Protein AF-A0A495R0J2-F1 (afdb_monomer_lite)

Organism: NCBI:txid182779

Sequence (85 aa):
MVKTKMSETASGDVPRPRDPPLPEEVLGRMAENEPYVVADLVAEFEDEYGPARGTVRNRLEYLVDEGEVARKKHENGTVTYRRTE

Radius of gyration: 20.03 Å; chains: 1; bounding box: 64×51×32 Å

Structure (mmCIF, N/CA/C/O backbone):
data_AF-A0A495R0J2-F1
#
_entry.id   AF-A0A495R0J2-F1
#
loop_
_atom_site.group_PDB
_atom_site.id
_atom_site.type_symbol
_atom_site.label_atom_id
_atom_site.label_alt_id
_atom_site.label_comp_id
_atom_site.label_asym_id
_atom_site.label_entity_id
_atom_site.label_seq_id
_atom_site.pdbx_PDB_ins_code
_atom_site.Cartn_x
_atom_site.Cartn_y
_atom_site.Cartn_z
_atom_site.occupancy
_atom_site.B_iso_or_equiv
_atom_site.auth_seq_id
_atom_site.auth_comp_id
_atom_site.auth_asym_id
_atom_site.auth_atom_id
_atom_site.pdbx_PDB_model_num
ATOM 1 N N . MET A 1 1 ? 47.371 -38.592 -20.178 1.00 40.62 1 MET A N 1
ATOM 2 C CA . MET A 1 1 ? 46.189 -38.723 -19.296 1.00 40.62 1 MET A CA 1
ATOM 3 C C . MET A 1 1 ? 46.322 -37.680 -18.197 1.00 40.62 1 MET A C 1
ATOM 5 O O . MET A 1 1 ? 47.361 -37.678 -17.570 1.00 40.62 1 MET A O 1
ATOM 9 N N . VAL A 1 2 ? 45.429 -36.734 -17.928 1.00 46.00 2 VAL A N 1
ATOM 10 C CA . VAL A 1 2 ? 44.254 -36.175 -18.609 1.00 46.00 2 VAL A CA 1
ATOM 11 C C . VAL A 1 2 ? 44.309 -34.681 -18.245 1.00 46.00 2 VAL A C 1
ATOM 13 O O . VAL A 1 2 ? 44.465 -34.348 -17.075 1.00 46.00 2 VAL A O 1
ATOM 16 N N . LYS A 1 3 ? 44.262 -33.784 -19.238 1.00 45.19 3 LYS A N 1
ATOM 17 C CA . LYS A 1 3 ? 44.136 -32.337 -19.011 1.00 45.19 3 LYS A CA 1
ATOM 18 C C . LYS A 1 3 ? 42.698 -32.067 -18.569 1.00 45.19 3 LYS A C 1
ATOM 20 O O . LYS A 1 3 ? 41.791 -32.202 -19.388 1.00 45.19 3 LYS A O 1
ATOM 25 N N . THR A 1 4 ? 42.479 -31.714 -17.308 1.00 51.28 4 THR A N 1
ATOM 26 C CA . THR A 1 4 ? 41.155 -31.295 -16.836 1.00 51.28 4 THR A CA 1
ATOM 27 C C . THR A 1 4 ? 40.883 -29.894 -17.375 1.00 51.28 4 THR A C 1
ATOM 29 O O . THR A 1 4 ? 41.480 -28.918 -16.927 1.00 51.28 4 THR A O 1
ATOM 32 N N . LYS A 1 5 ? 40.036 -29.811 -18.406 1.00 49.94 5 LYS A N 1
ATOM 33 C CA . LYS A 1 5 ? 39.475 -28.557 -18.910 1.00 49.94 5 LYS A CA 1
ATOM 34 C C . LYS A 1 5 ? 38.684 -27.900 -17.777 1.00 49.94 5 LYS A C 1
ATOM 36 O O . LYS A 1 5 ? 37.688 -28.461 -17.331 1.00 49.94 5 LYS A O 1
ATOM 41 N N . MET A 1 6 ? 39.122 -26.721 -17.343 1.00 51.38 6 MET A N 1
ATOM 42 C CA . MET A 1 6 ? 38.226 -25.743 -16.735 1.00 51.38 6 MET A CA 1
ATOM 43 C C . MET A 1 6 ? 37.222 -25.376 -17.828 1.00 51.38 6 MET A C 1
ATOM 45 O O . MET A 1 6 ? 37.590 -24.776 -18.836 1.00 51.38 6 MET A O 1
ATOM 49 N N . SER A 1 7 ? 35.986 -25.846 -17.696 1.00 46.84 7 SER A N 1
ATOM 50 C CA . SER A 1 7 ? 34.890 -25.371 -18.531 1.00 46.84 7 SER A CA 1
ATOM 51 C C . SER A 1 7 ? 34.583 -23.944 -18.091 1.00 46.84 7 SER A C 1
ATOM 53 O O . SER A 1 7 ? 33.887 -23.737 -17.102 1.00 46.84 7 SER A O 1
ATOM 55 N N . GLU A 1 8 ? 35.134 -22.967 -18.807 1.00 49.66 8 GLU A N 1
ATOM 56 C CA . GLU A 1 8 ? 34.579 -21.617 -18.861 1.00 49.66 8 GLU A CA 1
ATOM 57 C C . GLU A 1 8 ? 33.149 -21.729 -19.398 1.00 49.66 8 GLU A C 1
ATOM 59 O O . GLU A 1 8 ? 32.906 -21.764 -20.604 1.00 49.66 8 GLU A O 1
ATOM 64 N N . THR A 1 9 ? 32.174 -21.840 -18.501 1.00 51.62 9 THR A N 1
ATOM 65 C CA . THR A 1 9 ? 30.807 -21.461 -18.835 1.00 51.62 9 THR A CA 1
ATOM 66 C C . THR A 1 9 ? 30.783 -19.944 -18.866 1.00 51.62 9 THR A C 1
ATOM 68 O O . THR A 1 9 ? 30.678 -19.293 -17.827 1.00 51.62 9 THR A O 1
ATOM 71 N N . ALA A 1 10 ? 30.913 -19.391 -20.070 1.00 50.56 10 ALA A N 1
ATOM 72 C CA . ALA A 1 10 ? 30.404 -18.070 -20.383 1.00 50.56 10 ALA A CA 1
ATOM 73 C C . ALA A 1 10 ? 28.912 -18.059 -20.016 1.00 50.56 10 ALA A C 1
ATOM 75 O O . ALA A 1 10 ? 28.069 -18.543 -20.772 1.00 50.56 10 ALA A O 1
ATOM 76 N N . SER A 1 11 ? 28.592 -17.596 -18.807 1.00 51.50 11 SER A N 1
ATOM 77 C CA . SER A 1 11 ? 27.217 -17.312 -18.416 1.00 51.50 11 SER A CA 1
ATOM 78 C C . SER A 1 11 ? 26.783 -16.120 -19.248 1.00 51.50 11 SER A C 1
ATOM 80 O O . SER A 1 11 ? 27.210 -14.997 -18.994 1.00 51.50 11 SER A O 1
ATOM 82 N N . GLY A 1 12 ? 26.027 -16.411 -20.305 1.00 47.03 12 GLY A N 1
ATOM 83 C CA . GLY A 1 12 ? 25.466 -15.417 -21.201 1.00 47.03 12 GLY A CA 1
ATOM 84 C C . GLY A 1 12 ? 24.791 -14.293 -20.424 1.00 47.03 12 GLY A C 1
ATOM 85 O O . GLY A 1 12 ? 24.209 -14.515 -19.361 1.00 47.03 12 GLY A O 1
ATOM 86 N N . ASP A 1 13 ? 24.907 -13.096 -20.986 1.00 50.75 13 ASP A N 1
ATOM 87 C CA . ASP A 1 13 ? 24.239 -11.864 -20.585 1.00 50.75 13 ASP A CA 1
ATOM 88 C C . ASP A 1 13 ? 22.715 -12.038 -20.728 1.00 50.75 13 ASP A C 1
ATOM 90 O O . ASP A 1 13 ? 22.082 -11.576 -21.671 1.00 50.75 13 ASP A O 1
ATOM 94 N N . VAL A 1 14 ? 22.118 -12.836 -19.842 1.00 61.62 14 VAL A N 1
ATOM 95 C CA . VAL A 1 14 ? 20.676 -12.843 -19.625 1.00 61.62 14 VAL A CA 1
ATOM 96 C C . VAL A 1 14 ? 20.423 -11.621 -18.751 1.00 61.62 14 VAL A C 1
ATOM 98 O O . VAL A 1 14 ? 20.963 -11.588 -17.638 1.00 61.62 14 VAL A O 1
ATOM 101 N N . PRO A 1 15 ? 19.637 -10.622 -19.197 1.00 58.19 15 PRO A N 1
ATOM 102 C CA . PRO A 1 15 ? 19.211 -9.550 -18.315 1.00 58.19 15 PRO A CA 1
ATOM 103 C C . PRO A 1 15 ? 18.549 -10.211 -17.113 1.00 58.19 15 PRO A C 1
ATOM 105 O O . PRO A 1 15 ? 17.508 -10.861 -17.249 1.00 58.19 15 PRO A O 1
ATOM 108 N N . ARG A 1 16 ? 19.190 -10.140 -15.941 1.00 55.47 16 ARG A N 1
ATOM 109 C CA . ARG A 1 16 ? 18.527 -10.578 -14.717 1.00 55.47 16 ARG A CA 1
ATOM 110 C C . ARG A 1 16 ? 17.257 -9.734 -14.615 1.00 55.47 16 ARG A C 1
ATOM 112 O O . ARG A 1 16 ? 17.368 -8.513 -14.753 1.00 55.47 16 ARG A O 1
ATOM 119 N N . PRO A 1 17 ? 16.076 -10.350 -14.418 1.00 62.97 17 PRO A N 1
ATOM 120 C CA . PRO A 1 17 ? 14.896 -9.589 -14.048 1.00 62.97 17 PRO A CA 1
ATOM 121 C C . PRO A 1 17 ? 15.302 -8.662 -12.907 1.00 62.97 17 PRO A C 1
ATOM 123 O O . PRO A 1 17 ? 15.989 -9.111 -11.983 1.00 62.97 17 PRO A O 1
ATOM 126 N N . ARG A 1 18 ? 14.971 -7.373 -13.018 1.00 64.12 18 ARG A N 1
ATOM 127 C CA . ARG A 1 18 ? 15.209 -6.435 -11.921 1.00 64.12 18 ARG A CA 1
ATOM 128 C C . ARG A 1 18 ? 14.600 -7.014 -10.646 1.00 64.12 18 ARG A C 1
ATO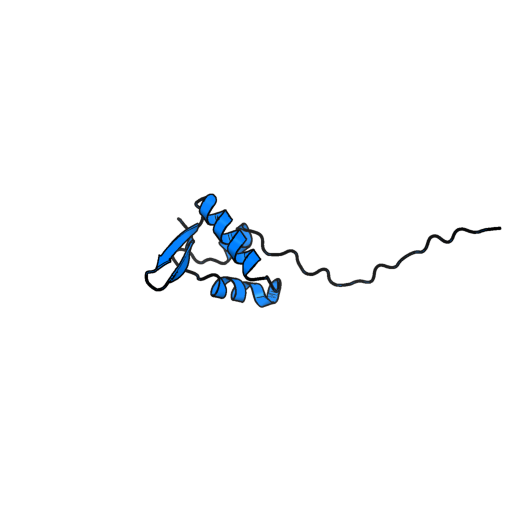M 130 O O . ARG A 1 18 ? 13.549 -7.656 -10.698 1.00 64.12 18 ARG A O 1
ATOM 137 N N . ASP A 1 19 ? 15.284 -6.814 -9.523 1.00 72.50 19 ASP A N 1
ATOM 138 C CA . ASP A 1 19 ? 14.751 -7.212 -8.226 1.00 72.50 19 ASP A CA 1
ATOM 139 C C . ASP A 1 19 ? 13.362 -6.584 -8.016 1.00 72.50 19 ASP A C 1
ATOM 141 O O . ASP A 1 19 ? 13.137 -5.458 -8.453 1.00 72.50 19 ASP A O 1
ATOM 145 N N . PRO A 1 20 ? 12.409 -7.299 -7.394 1.00 79.94 20 PRO A N 1
ATOM 146 C CA . PRO A 1 20 ? 11.077 -6.764 -7.125 1.00 79.94 20 PRO A CA 1
ATOM 147 C C . PRO A 1 20 ? 11.140 -5.464 -6.309 1.00 79.94 20 PRO A C 1
ATOM 149 O O . PRO A 1 20 ? 12.057 -5.322 -5.497 1.00 79.94 20 PRO A O 1
ATOM 152 N N . PRO A 1 21 ? 10.121 -4.584 -6.406 1.00 86.25 21 PRO A N 1
ATOM 153 C CA . PRO A 1 21 ? 10.146 -3.308 -5.708 1.00 86.25 21 PRO A CA 1
ATOM 154 C C . PRO A 1 21 ? 10.276 -3.494 -4.190 1.00 86.25 21 PRO A C 1
ATOM 156 O O . PRO A 1 21 ? 9.650 -4.376 -3.566 1.00 86.25 21 PRO A O 1
ATOM 159 N N . LEU A 1 22 ? 11.107 -2.648 -3.593 1.00 90.44 22 LEU A N 1
ATOM 160 C CA . LEU A 1 22 ? 11.276 -2.513 -2.153 1.00 90.44 22 LEU A CA 1
ATOM 161 C C . LEU A 1 22 ? 10.052 -1.818 -1.525 1.00 90.44 22 LEU A C 1
ATOM 163 O O . LEU A 1 22 ? 9.315 -1.119 -2.224 1.00 90.44 22 LEU A O 1
ATOM 167 N N . PRO A 1 23 ? 9.813 -1.975 -0.206 1.00 91.94 23 PRO A N 1
ATOM 168 C CA . PRO A 1 23 ? 8.747 -1.239 0.474 1.00 91.94 23 PRO A CA 1
ATOM 169 C C . PRO A 1 23 ? 8.843 0.277 0.267 1.00 91.94 23 PRO A C 1
ATOM 171 O O . PRO A 1 23 ? 7.845 0.908 -0.058 1.00 91.94 23 PRO A O 1
ATOM 174 N N . GLU A 1 24 ? 10.044 0.844 0.375 1.00 92.19 24 GLU A N 1
ATOM 175 C CA . GLU A 1 24 ? 10.278 2.285 0.217 1.00 92.19 24 GLU A CA 1
ATOM 176 C C . GLU A 1 24 ? 9.979 2.777 -1.205 1.00 92.19 24 GLU A C 1
ATOM 178 O O . GLU A 1 24 ? 9.478 3.883 -1.384 1.00 92.19 24 GLU A O 1
ATOM 183 N N . GLU A 1 25 ? 10.216 1.947 -2.226 1.00 91.81 25 GLU A N 1
ATOM 184 C CA . GLU A 1 25 ? 9.859 2.279 -3.608 1.00 91.81 25 GLU A CA 1
ATOM 185 C C . GLU A 1 25 ? 8.342 2.287 -3.802 1.00 91.81 25 GLU A C 1
ATOM 187 O O . GLU A 1 25 ? 7.812 3.200 -4.433 1.00 91.81 25 GLU A O 1
ATOM 192 N N . VAL A 1 26 ? 7.635 1.307 -3.222 1.00 92.06 26 VAL A N 1
ATOM 193 C CA . VAL A 1 26 ? 6.162 1.276 -3.219 1.00 92.06 26 VAL A CA 1
ATOM 194 C C . VAL A 1 26 ? 5.603 2.505 -2.509 1.00 92.06 26 VAL A C 1
ATOM 196 O O . VAL A 1 26 ? 4.711 3.155 -3.046 1.00 92.06 26 VAL A O 1
ATOM 199 N N . LEU A 1 27 ? 6.157 2.861 -1.349 1.00 92.50 27 LEU A N 1
ATOM 200 C CA . LEU A 1 27 ? 5.770 4.059 -0.607 1.00 92.50 27 LEU A CA 1
ATOM 201 C C . LEU A 1 27 ? 6.033 5.337 -1.415 1.00 92.50 27 LEU A C 1
ATOM 203 O O . LEU A 1 27 ? 5.184 6.222 -1.456 1.00 92.50 27 LEU A O 1
ATOM 207 N N . GLY A 1 28 ? 7.178 5.418 -2.096 1.00 91.81 28 GLY A N 1
ATOM 208 C CA . GLY A 1 28 ? 7.568 6.568 -2.911 1.00 91.81 28 GLY A CA 1
ATOM 209 C C . GLY A 1 28 ? 6.674 6.816 -4.129 1.00 91.81 28 GLY A C 1
ATOM 210 O O . GLY A 1 28 ? 6.627 7.943 -4.617 1.00 91.81 28 GLY A O 1
ATOM 211 N N . ARG A 1 29 ? 5.946 5.800 -4.613 1.00 90.62 29 ARG A N 1
ATOM 212 C CA . ARG A 1 29 ? 4.947 5.950 -5.687 1.00 90.62 29 ARG A CA 1
ATOM 213 C C . ARG A 1 29 ? 3.563 6.358 -5.189 1.00 90.62 29 ARG A C 1
ATOM 215 O O . ARG A 1 29 ? 2.737 6.760 -5.998 1.00 90.62 29 ARG A O 1
ATOM 222 N N . MET A 1 30 ? 3.300 6.283 -3.885 1.00 93.38 30 MET A N 1
ATOM 223 C CA . MET A 1 30 ? 2.024 6.713 -3.317 1.00 93.38 30 MET A CA 1
ATOM 224 C C . MET A 1 30 ? 2.025 8.225 -3.089 1.00 93.38 30 MET A C 1
ATOM 226 O O . MET A 1 30 ? 2.790 8.738 -2.267 1.00 93.38 30 MET A O 1
ATOM 230 N N . ALA A 1 31 ? 1.125 8.938 -3.766 1.00 91.12 31 ALA A N 1
ATOM 231 C CA . ALA A 1 31 ? 0.876 10.340 -3.471 1.00 91.12 31 ALA A CA 1
ATOM 232 C C . ALA A 1 31 ? 0.297 10.514 -2.058 1.00 91.12 31 ALA A C 1
ATOM 234 O O . ALA A 1 31 ? -0.453 9.678 -1.539 1.00 91.12 31 ALA A O 1
ATOM 235 N N . GLU A 1 32 ? 0.648 11.631 -1.425 1.00 87.25 32 GLU A N 1
ATOM 236 C CA . GLU A 1 32 ? 0.143 11.983 -0.102 1.00 87.25 32 GLU A CA 1
ATOM 237 C C . GLU A 1 32 ? -1.382 12.144 -0.129 1.00 87.25 32 GLU A C 1
ATOM 239 O O . GLU A 1 32 ? -1.955 12.706 -1.062 1.00 87.25 32 GLU A O 1
ATOM 244 N N . ASN A 1 33 ? -2.051 11.654 0.918 1.00 84.38 33 ASN A N 1
ATOM 245 C CA . ASN A 1 33 ? -3.506 11.722 1.090 1.00 84.38 33 ASN A CA 1
ATOM 246 C C . ASN A 1 33 ? -4.367 11.025 0.010 1.00 84.38 33 ASN A C 1
ATOM 248 O O . ASN A 1 33 ? -5.597 11.059 0.118 1.00 84.38 33 ASN A O 1
ATOM 252 N N . GLU A 1 34 ? -3.775 10.310 -0.951 1.00 91.50 34 GLU A N 1
ATOM 253 C CA . GLU A 1 34 ? -4.508 9.594 -2.001 1.00 91.50 34 GLU A CA 1
ATOM 254 C C . GLU A 1 34 ? -4.681 8.090 -1.679 1.00 91.50 34 GLU A C 1
ATOM 256 O O . GLU A 1 34 ? -3.736 7.432 -1.228 1.00 91.50 34 GLU A O 1
ATOM 261 N N . PRO A 1 35 ? -5.892 7.517 -1.840 1.00 93.88 35 PRO A N 1
ATOM 262 C CA . PRO A 1 35 ? -6.120 6.091 -1.639 1.00 93.88 35 PRO A CA 1
ATOM 263 C C . PRO A 1 35 ? -5.809 5.280 -2.905 1.00 93.88 35 PRO A C 1
ATOM 265 O O . PRO A 1 35 ? -6.414 5.497 -3.949 1.00 93.88 35 PRO A O 1
ATOM 268 N N . TYR A 1 36 ? -4.974 4.255 -2.768 1.00 95.25 36 TYR A N 1
ATOM 269 C CA . TYR A 1 36 ? -4.610 3.330 -3.843 1.00 95.25 36 TYR A CA 1
ATOM 270 C C . TYR A 1 36 ? -5.195 1.940 -3.605 1.00 95.25 36 TYR A C 1
ATOM 272 O O . TYR A 1 36 ? -5.212 1.453 -2.469 1.00 95.25 36 TYR A O 1
ATOM 280 N N . VAL A 1 37 ? -5.617 1.241 -4.660 1.00 95.44 37 VAL A N 1
ATOM 281 C CA . VAL A 1 37 ? -5.745 -0.223 -4.607 1.00 95.44 37 VAL A CA 1
ATOM 282 C C . VAL A 1 37 ? -4.458 -0.883 -5.102 1.00 95.44 37 VAL A C 1
ATOM 284 O O . VAL A 1 37 ? -3.673 -0.296 -5.835 1.00 95.44 37 VAL A O 1
ATOM 287 N N . VAL A 1 38 ? -4.244 -2.156 -4.747 1.00 93.50 38 VAL A N 1
ATOM 288 C CA . VAL A 1 38 ? -3.045 -2.901 -5.191 1.00 93.50 38 VAL A CA 1
ATOM 289 C C . VAL A 1 38 ? -2.905 -2.909 -6.718 1.00 93.50 38 VAL A C 1
ATOM 291 O O . VAL A 1 38 ? -1.791 -2.931 -7.219 1.00 93.50 38 VAL A O 1
ATOM 294 N N . ALA A 1 39 ? -4.020 -2.920 -7.460 1.00 91.50 39 ALA A N 1
ATOM 295 C CA . ALA A 1 39 ? -3.978 -2.886 -8.923 1.00 91.50 39 ALA A CA 1
ATOM 296 C C . ALA A 1 39 ? -3.344 -1.596 -9.461 1.00 91.50 39 ALA A C 1
ATOM 298 O O . ALA A 1 39 ? -2.520 -1.696 -10.361 1.00 91.50 39 ALA A O 1
ATOM 299 N N . ASP A 1 40 ? -3.682 -0.442 -8.882 1.00 91.25 40 ASP A N 1
ATOM 300 C CA . ASP A 1 40 ? -3.166 0.856 -9.328 1.00 91.25 40 ASP A CA 1
ATOM 301 C C . ASP A 1 40 ? -1.648 0.896 -9.157 1.00 91.25 40 ASP A C 1
ATOM 303 O O . ASP A 1 40 ? -0.915 1.169 -10.098 1.00 91.25 40 ASP A O 1
ATOM 307 N N . LEU A 1 41 ? -1.160 0.493 -7.980 1.00 89.75 41 LEU A N 1
ATOM 308 C CA . LEU A 1 41 ? 0.276 0.469 -7.710 1.00 89.75 41 LEU A CA 1
ATOM 309 C C . LEU A 1 41 ? 1.015 -0.574 -8.549 1.00 89.75 41 LEU A C 1
ATOM 311 O O . LEU A 1 41 ? 2.139 -0.333 -8.953 1.00 89.75 41 LEU A O 1
ATOM 315 N N . VAL A 1 42 ? 0.416 -1.733 -8.836 1.00 90.12 42 VAL A N 1
ATOM 316 C CA . VAL A 1 42 ? 1.042 -2.714 -9.740 1.00 90.12 42 VAL A CA 1
ATOM 317 C C . VAL A 1 42 ? 1.222 -2.133 -11.141 1.00 90.12 42 VAL A C 1
ATOM 319 O O . VAL A 1 42 ? 2.277 -2.359 -11.726 1.00 90.12 42 VAL A O 1
ATOM 322 N N . ALA A 1 43 ? 0.240 -1.380 -11.645 1.00 88.81 43 ALA A N 1
ATOM 323 C CA . ALA A 1 43 ? 0.334 -0.729 -12.948 1.00 88.81 43 ALA A CA 1
ATOM 324 C C . ALA A 1 43 ? 1.497 0.278 -12.996 1.00 88.81 43 ALA A C 1
ATOM 326 O O . ALA A 1 43 ? 2.251 0.273 -13.961 1.00 88.81 43 ALA A O 1
ATOM 327 N N . GLU A 1 44 ? 1.728 1.034 -11.917 1.00 85.75 44 GLU A N 1
ATOM 328 C CA . GLU A 1 44 ? 2.855 1.981 -11.806 1.00 85.75 44 GLU A CA 1
ATOM 329 C C . GLU A 1 44 ? 4.242 1.321 -11.889 1.00 85.75 44 GLU A C 1
ATOM 331 O O . GLU A 1 44 ? 5.236 1.992 -12.160 1.00 85.75 44 GLU A O 1
ATOM 336 N N . PHE A 1 45 ? 4.326 0.012 -11.642 1.00 82.94 45 PHE A N 1
ATOM 337 C CA . PHE A 1 45 ? 5.575 -0.748 -11.674 1.00 82.94 45 PHE A CA 1
ATOM 338 C C . PHE A 1 45 ? 5.644 -1.764 -12.825 1.00 82.94 45 PHE A C 1
ATOM 340 O O . PHE A 1 45 ? 6.661 -2.455 -12.954 1.00 82.94 45 PHE A O 1
ATOM 347 N N . GLU A 1 46 ? 4.590 -1.902 -13.638 1.00 80.94 46 GLU A N 1
ATOM 348 C CA . GLU A 1 46 ? 4.479 -2.950 -14.663 1.00 80.94 46 GLU A CA 1
ATOM 349 C C . GLU A 1 46 ? 5.612 -2.853 -15.692 1.00 80.94 46 GLU A C 1
ATOM 351 O O . GLU A 1 46 ? 6.261 -3.861 -15.982 1.00 80.94 46 GLU A O 1
ATOM 356 N N . ASP A 1 47 ? 5.930 -1.634 -16.131 1.00 72.94 47 ASP A N 1
ATOM 357 C CA . ASP A 1 47 ? 7.007 -1.347 -17.083 1.00 72.94 47 ASP A CA 1
ATOM 358 C C . ASP A 1 47 ? 8.421 -1.570 -16.514 1.00 72.94 47 ASP A C 1
ATOM 360 O O . ASP A 1 47 ? 9.366 -1.815 -17.265 1.00 72.94 47 ASP A O 1
ATOM 364 N N . GLU A 1 48 ? 8.596 -1.483 -15.191 1.00 72.25 48 GLU A N 1
ATOM 365 C CA . GLU A 1 48 ? 9.923 -1.471 -14.559 1.00 72.25 48 GLU A CA 1
ATOM 366 C C . GLU A 1 48 ? 10.337 -2.821 -13.974 1.00 72.25 48 GLU A C 1
ATOM 368 O O . GLU A 1 48 ? 11.515 -3.191 -14.035 1.00 72.25 48 GLU A O 1
ATOM 373 N N . TYR A 1 49 ? 9.381 -3.548 -13.396 1.00 67.25 49 TYR A N 1
ATOM 374 C CA . TYR A 1 49 ? 9.651 -4.747 -12.604 1.00 67.25 49 TYR A CA 1
ATOM 375 C C . TYR A 1 49 ? 8.830 -5.964 -13.044 1.00 67.25 49 TYR A C 1
ATOM 377 O O . TYR A 1 49 ? 9.120 -7.074 -12.594 1.00 67.25 49 TYR A O 1
ATOM 385 N N . GLY A 1 50 ? 7.791 -5.783 -13.873 1.00 66.25 50 GLY A N 1
ATOM 386 C CA . GLY A 1 50 ? 6.754 -6.796 -14.096 1.00 66.25 50 GLY A CA 1
ATOM 387 C C . GLY A 1 50 ? 6.267 -7.438 -12.786 1.00 66.25 50 GLY A C 1
ATOM 388 O O . GLY A 1 50 ? 6.234 -8.671 -12.688 1.00 66.25 50 GLY A O 1
ATOM 389 N N . PRO A 1 51 ? 5.998 -6.659 -11.718 1.00 65.31 51 PRO A N 1
ATOM 390 C CA . PRO A 1 51 ? 5.900 -7.222 -10.388 1.00 65.31 51 PRO A CA 1
ATOM 391 C C . PRO A 1 51 ? 4.624 -8.041 -10.252 1.00 65.31 51 PRO A C 1
ATOM 393 O O . PRO A 1 51 ? 3.520 -7.616 -10.593 1.00 65.31 51 PRO A O 1
ATOM 396 N N . ALA A 1 52 ? 4.756 -9.217 -9.646 1.00 75.81 52 ALA A N 1
ATOM 397 C CA . ALA A 1 52 ? 3.590 -9.978 -9.244 1.00 75.81 52 ALA A CA 1
ATOM 398 C C . ALA A 1 52 ? 2.767 -9.154 -8.240 1.00 75.81 52 ALA A C 1
ATOM 400 O O . ALA A 1 52 ? 3.293 -8.671 -7.237 1.00 75.81 52 ALA A O 1
ATOM 401 N N . ARG A 1 53 ? 1.449 -9.070 -8.447 1.00 85.19 53 ARG A N 1
ATOM 402 C CA . ARG A 1 53 ? 0.487 -8.428 -7.527 1.00 85.19 53 ARG A CA 1
ATOM 403 C C . ARG A 1 53 ? 0.694 -8.812 -6.054 1.00 85.19 53 ARG A C 1
ATOM 405 O O . ARG A 1 53 ? 0.463 -8.006 -5.156 1.00 85.19 53 ARG A O 1
ATOM 412 N N . GLY A 1 54 ? 1.128 -10.050 -5.803 1.00 86.56 54 GLY A N 1
ATOM 413 C CA . GLY A 1 54 ? 1.455 -10.541 -4.464 1.00 86.56 54 GLY A CA 1
ATOM 414 C C . GLY A 1 54 ? 2.628 -9.809 -3.807 1.00 86.56 54 GLY A C 1
ATOM 415 O O . GLY A 1 54 ? 2.570 -9.549 -2.610 1.00 86.56 54 GLY A O 1
ATOM 416 N N . THR A 1 55 ? 3.646 -9.425 -4.578 1.00 90.56 55 THR A N 1
ATOM 417 C CA . THR A 1 55 ? 4.809 -8.667 -4.103 1.00 90.56 55 THR A CA 1
ATOM 418 C C . THR A 1 55 ? 4.391 -7.289 -3.613 1.00 90.56 55 THR A C 1
ATOM 420 O O . THR A 1 55 ? 4.625 -6.977 -2.450 1.00 90.56 55 THR A O 1
ATOM 423 N N . VAL A 1 56 ? 3.710 -6.501 -4.454 1.00 91.62 56 VAL A N 1
ATOM 424 C CA . VAL A 1 56 ? 3.244 -5.151 -4.087 1.00 91.62 56 VAL A CA 1
ATOM 425 C C . VAL A 1 56 ? 2.332 -5.211 -2.864 1.00 91.62 56 VAL A C 1
ATOM 427 O O . VAL A 1 56 ? 2.517 -4.451 -1.919 1.00 91.62 56 VAL A O 1
ATOM 430 N N . ARG A 1 57 ? 1.411 -6.184 -2.811 1.00 93.62 57 ARG A N 1
ATOM 431 C CA . ARG A 1 57 ? 0.577 -6.402 -1.622 1.00 93.62 57 ARG A CA 1
ATOM 432 C C . ARG A 1 57 ? 1.416 -6.681 -0.375 1.00 93.62 57 ARG A C 1
ATOM 434 O O . ARG A 1 57 ? 1.168 -6.069 0.650 1.00 93.62 57 ARG A O 1
ATOM 441 N N . ASN A 1 58 ? 2.393 -7.584 -0.443 1.00 94.00 58 ASN A N 1
ATOM 442 C CA . ASN A 1 58 ? 3.230 -7.903 0.716 1.00 94.00 58 ASN A CA 1
ATOM 443 C C . ASN A 1 58 ? 4.035 -6.683 1.195 1.00 94.00 58 ASN A C 1
ATOM 445 O O . ASN A 1 58 ? 4.208 -6.515 2.397 1.00 94.00 58 ASN A O 1
ATOM 449 N N . ARG A 1 59 ? 4.494 -5.822 0.275 1.00 94.62 59 ARG A N 1
ATOM 450 C CA . ARG A 1 59 ? 5.150 -4.553 0.626 1.00 94.62 59 ARG A CA 1
ATOM 451 C C . ARG A 1 59 ? 4.194 -3.589 1.325 1.00 94.62 59 ARG A C 1
ATOM 453 O O . ARG A 1 59 ? 4.565 -3.023 2.341 1.00 94.62 59 ARG A O 1
ATOM 460 N N . LEU A 1 60 ? 2.963 -3.462 0.835 1.00 94.94 60 LEU A N 1
ATOM 461 C CA . LEU A 1 60 ? 1.940 -2.630 1.470 1.00 94.94 60 LEU A CA 1
ATOM 462 C C . LEU A 1 60 ? 1.556 -3.136 2.862 1.00 94.94 60 LEU A C 1
ATOM 464 O O . LEU A 1 60 ? 1.429 -2.332 3.772 1.00 94.94 60 LEU A O 1
ATOM 468 N N . GLU A 1 61 ? 1.396 -4.447 3.053 1.00 95.81 61 GLU A N 1
ATOM 469 C CA . GLU A 1 61 ? 1.103 -4.998 4.385 1.00 95.81 61 GLU A CA 1
ATOM 470 C C . GLU A 1 61 ? 2.270 -4.767 5.360 1.00 95.81 61 GLU A C 1
ATOM 472 O O . GLU A 1 61 ? 2.022 -4.475 6.522 1.00 95.81 61 GLU A O 1
ATOM 477 N N . TYR A 1 62 ? 3.523 -4.828 4.889 1.00 96.31 62 TYR A N 1
ATOM 478 C CA . TYR A 1 62 ? 4.686 -4.448 5.698 1.00 96.31 62 TYR A CA 1
ATOM 479 C C . TYR A 1 62 ? 4.647 -2.964 6.096 1.00 96.31 62 TYR A C 1
ATOM 481 O O . TYR A 1 62 ? 4.769 -2.644 7.269 1.00 96.31 62 TYR A O 1
ATOM 489 N N . LEU A 1 63 ? 4.392 -2.055 5.150 1.00 95.94 63 LEU A N 1
ATOM 490 C CA . LEU A 1 63 ? 4.276 -0.617 5.439 1.00 95.94 63 LEU A CA 1
ATOM 491 C C . LEU A 1 63 ? 3.104 -0.284 6.375 1.00 95.94 63 LEU A C 1
ATOM 493 O O . LEU A 1 63 ? 3.147 0.710 7.094 1.00 95.94 63 LEU A O 1
ATOM 497 N N . VAL A 1 64 ? 2.051 -1.103 6.364 1.00 96.56 64 VAL A N 1
ATOM 498 C CA . VAL A 1 64 ? 0.940 -0.986 7.315 1.00 96.56 64 VAL A CA 1
ATOM 499 C C . VAL A 1 64 ? 1.366 -1.378 8.726 1.00 96.56 64 VAL A C 1
ATOM 501 O O . VAL A 1 64 ? 0.953 -0.719 9.676 1.00 96.56 64 VAL A O 1
ATOM 504 N N . ASP A 1 65 ? 2.187 -2.419 8.864 1.00 96.38 65 ASP A N 1
ATOM 505 C CA . ASP A 1 65 ? 2.744 -2.846 10.153 1.00 96.38 65 ASP A CA 1
ATOM 506 C C . ASP A 1 65 ? 3.700 -1.791 10.735 1.00 96.38 65 ASP A C 1
ATOM 508 O O . ASP A 1 65 ? 3.611 -1.463 11.916 1.00 96.38 65 ASP A O 1
ATOM 512 N N . GLU A 1 66 ? 4.523 -1.172 9.881 1.00 95.25 66 GLU A N 1
ATOM 513 C CA . GLU A 1 66 ? 5.418 -0.062 10.251 1.00 95.25 66 GLU A CA 1
ATOM 514 C C . GLU A 1 66 ? 4.666 1.250 10.552 1.00 95.25 66 GLU A C 1
ATOM 516 O O . GLU A 1 66 ? 5.234 2.179 11.120 1.00 95.25 66 GLU A O 1
ATOM 521 N N . GLY A 1 67 ? 3.382 1.345 10.193 1.00 94.44 67 GLY A N 1
ATOM 522 C CA . GLY A 1 67 ? 2.561 2.536 10.415 1.00 94.44 67 GLY A CA 1
ATOM 523 C C . GLY A 1 67 ? 2.738 3.654 9.383 1.00 94.44 67 GLY A C 1
ATOM 524 O O . GLY A 1 67 ? 2.138 4.710 9.566 1.00 94.44 67 GLY A O 1
ATOM 525 N N . GLU A 1 68 ? 3.479 3.410 8.298 1.00 94.88 68 GLU A N 1
ATOM 526 C CA . GLU A 1 68 ? 3.713 4.321 7.156 1.00 94.88 68 GLU A CA 1
ATOM 527 C C . GLU A 1 68 ? 2.528 4.360 6.168 1.00 94.88 68 GLU A C 1
ATOM 529 O O . GLU A 1 68 ? 2.366 5.279 5.357 1.00 94.88 68 GLU A O 1
ATOM 534 N N . VAL A 1 69 ? 1.681 3.327 6.199 1.00 95.88 69 VAL A N 1
ATOM 535 C CA . VAL A 1 69 ? 0.498 3.205 5.344 1.00 95.88 69 VAL A CA 1
ATOM 536 C C . VAL A 1 69 ? -0.705 2.766 6.172 1.00 95.88 69 VAL A C 1
ATOM 538 O O . VAL A 1 69 ? -0.674 1.795 6.914 1.00 95.88 69 VAL A O 1
ATOM 541 N N . ALA A 1 70 ? -1.837 3.432 5.996 1.00 95.69 70 ALA A N 1
ATOM 542 C CA . ALA A 1 70 ? -3.112 3.017 6.548 1.00 95.69 70 ALA A CA 1
ATOM 543 C C . ALA A 1 70 ? -3.861 2.123 5.553 1.00 95.69 70 ALA A C 1
ATOM 545 O O . ALA A 1 70 ? -4.108 2.497 4.402 1.00 95.69 70 ALA A O 1
ATOM 546 N N . ARG A 1 71 ? -4.302 0.954 6.023 1.00 95.62 71 ARG A N 1
ATOM 547 C CA . ARG A 1 71 ? -5.189 0.052 5.282 1.00 95.62 71 ARG A CA 1
ATOM 548 C C . ARG A 1 71 ? -6.643 0.291 5.674 1.00 95.62 71 ARG A C 1
ATOM 550 O O . ARG A 1 71 ? -6.995 0.236 6.850 1.00 95.62 71 ARG A O 1
ATOM 557 N N . LYS A 1 72 ? -7.521 0.452 4.684 1.00 96.25 72 LYS A N 1
ATOM 558 C CA . LYS A 1 72 ? -8.973 0.548 4.887 1.00 96.25 72 LYS A CA 1
ATOM 559 C C . LYS A 1 72 ? -9.705 -0.488 4.044 1.00 96.25 72 LYS A C 1
ATOM 561 O O . LYS A 1 72 ? -9.537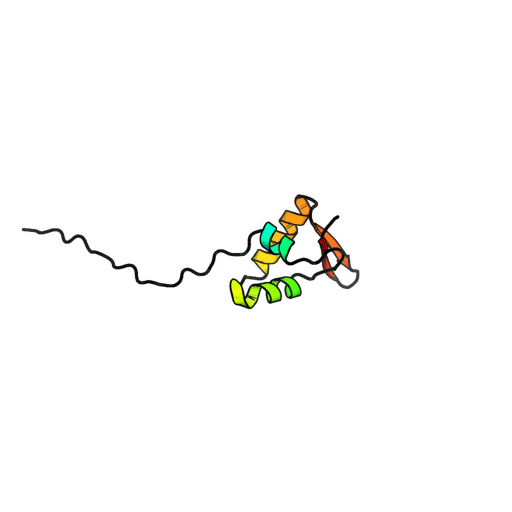 -0.541 2.828 1.00 96.25 72 LYS A O 1
ATOM 566 N N . LYS A 1 73 ? -10.544 -1.299 4.695 1.00 96.56 73 LYS A N 1
ATOM 567 C CA . LYS A 1 73 ? -11.494 -2.197 4.027 1.00 9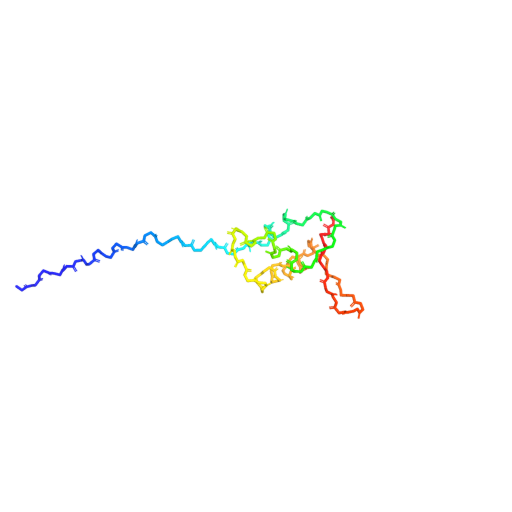6.56 73 LYS A CA 1
ATOM 568 C C . LYS A 1 73 ? -12.855 -1.507 3.935 1.00 96.56 73 LYS A C 1
ATOM 570 O O . LYS A 1 73 ? -13.382 -1.056 4.947 1.00 96.56 73 LYS A O 1
ATOM 575 N N . HIS A 1 74 ? -13.404 -1.432 2.730 1.00 95.12 74 HIS A N 1
ATOM 576 C CA . HIS A 1 74 ? -14.711 -0.839 2.442 1.00 95.12 74 HIS A CA 1
ATOM 577 C C . HIS A 1 74 ? -15.827 -1.890 2.518 1.00 95.12 74 HIS A C 1
ATOM 579 O O . HIS A 1 74 ? -15.566 -3.095 2.474 1.00 95.12 74 HIS A O 1
ATOM 585 N N . GLU A 1 75 ? -17.081 -1.439 2.611 1.00 95.69 75 GLU A N 1
ATOM 586 C CA . GLU A 1 75 ? -18.262 -2.315 2.736 1.00 95.69 75 GLU A CA 1
ATOM 587 C C . GLU A 1 75 ? -18.447 -3.246 1.530 1.00 95.69 75 GLU A C 1
ATOM 589 O O . GLU A 1 75 ? -18.863 -4.391 1.682 1.00 95.69 75 GLU A O 1
ATOM 594 N N . ASN A 1 76 ? -18.053 -2.794 0.336 1.00 92.50 76 ASN A N 1
ATOM 595 C CA . ASN A 1 76 ? -18.060 -3.594 -0.893 1.00 92.50 76 ASN A CA 1
ATOM 596 C C . ASN A 1 76 ? -16.910 -4.622 -0.975 1.00 92.50 76 ASN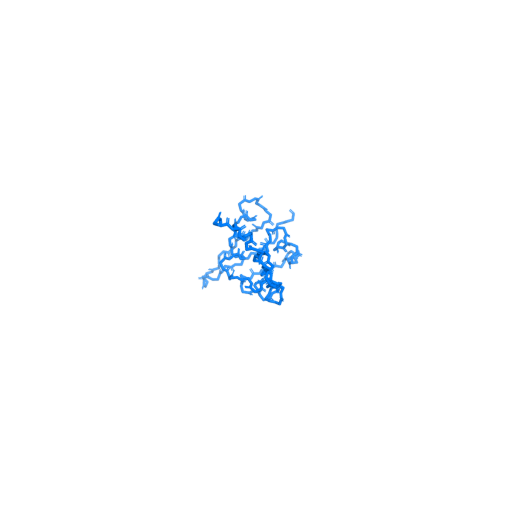 A C 1
ATOM 598 O O . ASN A 1 76 ? -16.767 -5.306 -1.985 1.00 92.50 76 ASN A O 1
ATOM 602 N N . GLY A 1 77 ? -16.075 -4.726 0.063 1.00 92.44 77 GLY A N 1
ATOM 603 C CA . GL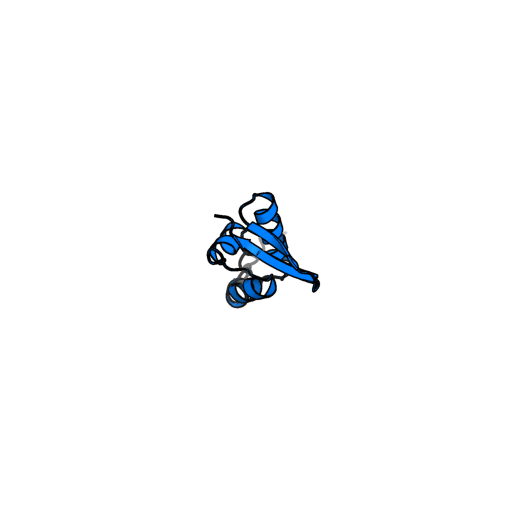Y A 1 77 ? -14.941 -5.646 0.124 1.00 92.44 77 GLY A CA 1
ATOM 604 C C . GLY A 1 77 ? -13.648 -5.120 -0.504 1.00 92.44 77 GLY A C 1
ATOM 605 O O . GLY A 1 77 ? -12.610 -5.765 -0.342 1.00 92.44 77 GLY A O 1
ATOM 606 N N . THR A 1 78 ? -13.669 -3.953 -1.155 1.00 93.56 78 THR A N 1
ATOM 607 C CA . THR A 1 78 ? -12.463 -3.305 -1.683 1.00 93.56 78 THR A CA 1
ATOM 608 C C . THR A 1 78 ? -11.525 -2.916 -0.543 1.00 93.56 78 THR A C 1
ATOM 610 O O . THR A 1 78 ? -11.959 -2.487 0.526 1.00 93.56 78 THR A O 1
ATOM 613 N N . VAL A 1 79 ? -10.221 -3.060 -0.773 1.00 96.12 79 VAL A N 1
ATOM 614 C CA . VAL A 1 79 ? -9.172 -2.649 0.166 1.00 96.12 79 VAL A CA 1
ATOM 615 C C . VAL A 1 79 ? -8.357 -1.544 -0.480 1.00 96.12 79 VAL A C 1
ATOM 617 O O . VAL A 1 79 ? -7.817 -1.746 -1.567 1.00 96.12 79 VAL A O 1
ATOM 620 N N . THR A 1 80 ? -8.263 -0.406 0.201 1.00 96.69 80 THR A N 1
ATOM 621 C CA . THR A 1 80 ? -7.419 0.723 -0.197 1.00 96.69 80 THR A CA 1
ATOM 622 C C . THR A 1 80 ? -6.303 0.942 0.813 1.00 96.69 80 THR A C 1
ATOM 624 O O . THR A 1 80 ? -6.488 0.711 2.012 1.00 96.69 80 THR A O 1
ATOM 627 N N . TYR A 1 81 ? -5.182 1.445 0.324 1.00 96.31 81 TYR A N 1
ATOM 628 C CA . TYR A 1 81 ? -3.987 1.794 1.075 1.00 96.31 81 TYR A CA 1
ATOM 629 C C . TYR A 1 81 ? -3.730 3.286 0.890 1.00 96.31 81 TYR A C 1
ATOM 631 O O . TYR A 1 81 ? -3.841 3.792 -0.223 1.00 96.31 81 TYR A O 1
ATOM 639 N N . ARG A 1 82 ? -3.420 4.000 1.967 1.00 95.62 82 ARG A N 1
ATOM 640 C CA . ARG A 1 82 ? -3.109 5.433 1.936 1.00 95.62 82 ARG A CA 1
ATOM 641 C C . ARG A 1 82 ? -1.878 5.687 2.783 1.00 95.62 82 ARG A C 1
ATOM 643 O O . ARG A 1 82 ? -1.796 5.130 3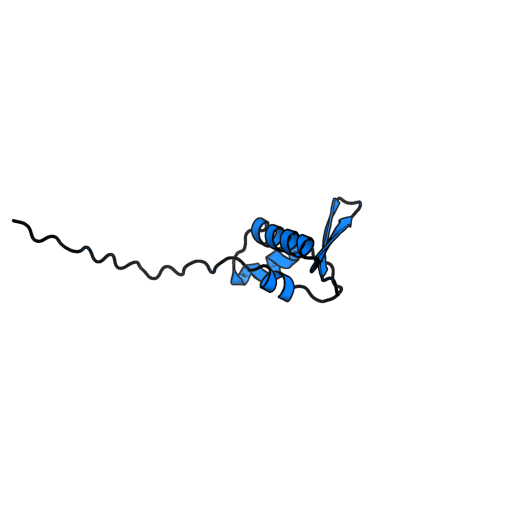.869 1.00 95.62 82 ARG A O 1
ATOM 650 N N . ARG A 1 83 ? -0.978 6.558 2.343 1.00 93.88 83 ARG A N 1
ATOM 651 C CA . ARG A 1 83 ? 0.132 7.017 3.179 1.00 93.88 83 ARG A CA 1
ATOM 652 C C . ARG A 1 83 ? -0.381 7.708 4.456 1.00 93.88 83 ARG A C 1
ATOM 654 O O . ARG A 1 83 ? -1.398 8.418 4.417 1.00 93.88 83 ARG A O 1
ATOM 661 N N . THR A 1 84 ? 0.259 7.428 5.583 1.00 87.38 84 THR A N 1
ATOM 662 C CA . THR A 1 84 ? 0.093 8.176 6.838 1.00 87.38 84 THR A CA 1
ATOM 663 C C . THR A 1 84 ? 1.049 9.370 6.820 1.00 87.38 84 THR A C 1
ATOM 665 O O . THR A 1 84 ? 2.112 9.299 6.208 1.00 87.38 84 THR A O 1
ATOM 668 N N . GLU A 1 85 ? 0.604 10.501 7.367 1.00 71.88 85 GLU A N 1
ATOM 669 C CA . GLU A 1 85 ? 1.398 11.741 7.427 1.00 71.88 85 GLU A CA 1
ATOM 670 C C . GLU A 1 85 ? 2.449 11.685 8.539 1.00 71.88 85 GLU A C 1
ATOM 672 O O . GLU A 1 85 ? 2.120 11.124 9.613 1.00 71.88 85 GLU A O 1
#

Foldseek 3Di:
DDPDDPPPPPPDPDPDQPDADALVRLLVPADAPDKDALVVSCVVCCVPRVDDSVRSVVSQVVCVVVVQWDWDQDPVRGIIIHGDD

pLDDT: mean 81.61, std 17.21, range [40.62, 96.69]

InterPro domains:
  IPR036390 Winged helix DNA-binding domain superfamily [SSF46785] (23-82)

Secondary structure (DSSP, 8-state):
---------------PPPPPPPHHHHHHHSPTT--B-HHHHHHHHHHHH---HHHHHHHHHHHHHTTSEEEEE-TTS-EEEEE--